Protein AF-A0A0Q7Z0T1-F1 (afdb_monomer)

Nearest PDB structures (foldseek):
  7ou5-assembly1_B  TM=9.949E-01  e=2.562E-18  Cyanothece sp. PCC 7425
  7ou7-assembly1_B  TM=9.943E-01  e=3.306E-18  Cyanothece sp. PCC 7425
  7oua-assembly1_B  TM=9.359E-01  e=1.049E-18  Cyanothece sp. PCC 7425
  7ouy-assembly2_D  TM=9.934E-01  e=9.169E-18  Cyanothece sp. PCC 7425
  5nkv-assembly1_B  TM=9.659E-01  e=4.547E-18  Cyanothece sp. PCC 7425

pLDDT: mean 94.93, std 10.91, range [39.66, 98.88]

Secondary structure (DSSP, 8-state):
-PP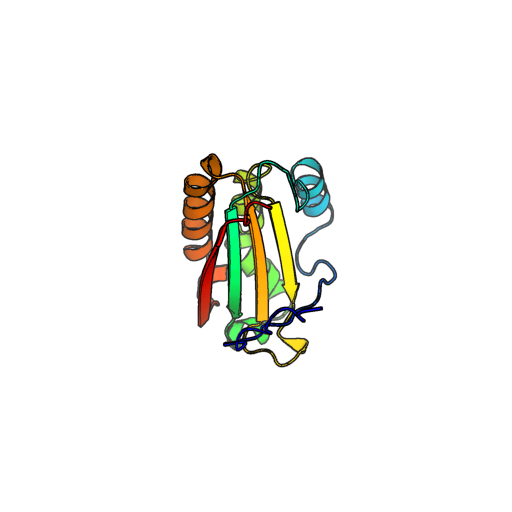P-----------B----SS--HHHHHHHHHHPPPS--TT--EEEEEEE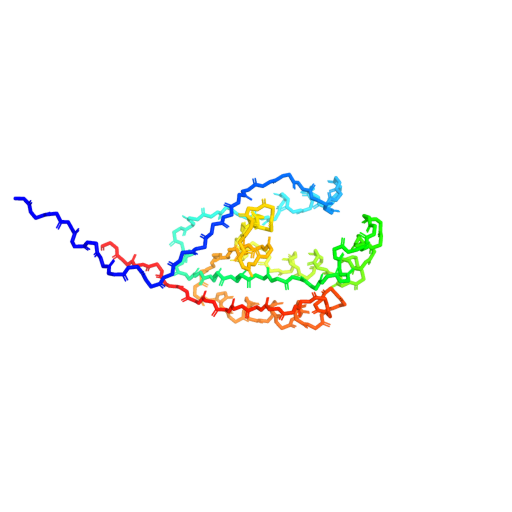EE-HHHHHS-HHHHHHHHHHTTHHHHHHTTTTTEEEEEEE-GGGT-SSSEEEEEEE-GGGHHHHHHHHHHHHTSTTGGGEEEE--EEEEPPP-

Mean predicted aligned error: 4.16 Å

Foldseek 3Di:
DDDPPPPDDPDDADFAADDDQQQDPVLVVLCVVFEDAPDDPQQFKKKKKFWAFAPVLVVDDSVRNNVQCVQQCLSVLVSVLTHQKHKDKTARVVVVGPGGIIIMITGGPVCVVVVVVSVVSNCPGSNVVGTPDIDIDMGGHDDD

Sequence (144 aa):
MDSPQTGNTAWTLRGAGSNLRYTTAAERVLLQAKQEGLGRPTSTRAALLPIRKSAEWWAMAQDERRAVYERGSHLPIGLDYLPGVARKLYHSRDHGEPFDFLTWFEFAPDQETAFDHMLVRLRTCAEWEYVDREIDIRLTRVSD

Solvent-accessible surface area (backbone atoms only — not comparable to full-atom values): 8424 Å² total; per-residue (Å²): 133,87,73,81,79,79,68,85,78,87,77,86,86,70,61,43,77,74,79,83,87,75,72,47,75,69,56,47,53,58,45,65,76,44,57,47,71,81,87,46,92,66,40,42,29,33,38,44,35,42,33,24,63,34,71,70,59,71,70,47,53,72,66,59,51,45,51,40,42,55,76,25,36,53,64,66,60,55,56,73,45,42,52,59,48,14,73,48,66,21,49,9,44,94,73,75,43,98,29,36,29,42,35,37,36,37,20,30,75,90,40,46,70,57,52,53,53,50,50,53,55,51,66,70,19,66,51,37,80,36,52,76,44,75,48,87,45,78,46,67,65,79,82,132

Structure (mmCIF, N/CA/C/O backbone):
data_AF-A0A0Q7Z0T1-F1
#
_entry.id   AF-A0A0Q7Z0T1-F1
#
loop_
_atom_site.group_PDB
_atom_site.id
_atom_site.type_symbol
_atom_site.label_atom_id
_atom_site.label_alt_id
_atom_site.label_comp_id
_atom_site.label_asym_id
_atom_site.label_entity_id
_atom_site.label_seq_id
_atom_site.pdbx_PDB_ins_code
_atom_site.Cartn_x
_atom_site.Cartn_y
_atom_site.Cartn_z
_atom_site.occupancy
_atom_site.B_iso_or_equiv
_atom_site.auth_seq_id
_atom_site.auth_comp_id
_atom_site.auth_asym_id
_atom_site.auth_atom_id
_atom_site.pdbx_PDB_model_num
ATOM 1 N N . MET A 1 1 ? 2.595 -5.760 41.785 1.00 39.66 1 MET A N 1
ATOM 2 C CA .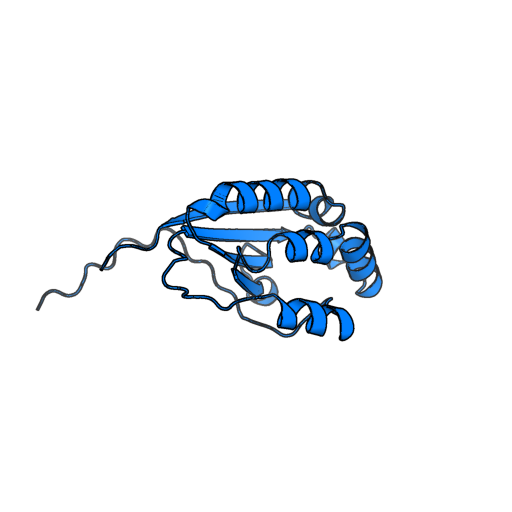 MET A 1 1 ? 2.324 -5.042 40.526 1.00 39.66 1 MET A CA 1
ATOM 3 C C . MET A 1 1 ? 2.438 -6.070 39.425 1.00 39.66 1 MET A C 1
ATOM 5 O O . MET A 1 1 ? 3.545 -6.519 39.154 1.00 39.66 1 MET A O 1
ATOM 9 N N . ASP A 1 2 ? 1.297 -6.529 38.918 1.00 41.31 2 ASP A N 1
ATOM 10 C CA . ASP A 1 2 ? 1.237 -7.519 37.844 1.00 41.31 2 ASP A CA 1
ATOM 11 C C . ASP A 1 2 ? 1.899 -6.958 36.588 1.00 41.31 2 ASP A C 1
ATOM 13 O O . ASP A 1 2 ? 1.535 -5.888 36.100 1.00 41.31 2 ASP A O 1
ATOM 17 N N . SER A 1 3 ? 2.897 -7.680 36.084 1.00 44.00 3 SER A N 1
ATOM 18 C CA . SER A 1 3 ? 3.404 -7.464 34.732 1.00 44.00 3 SER A CA 1
ATOM 19 C C . SER A 1 3 ? 2.358 -8.007 33.757 1.00 44.00 3 SER A C 1
ATOM 21 O O . SER A 1 3 ? 1.852 -9.107 33.995 1.00 44.00 3 SER A O 1
ATOM 23 N N . PRO A 1 4 ? 2.011 -7.288 32.676 1.00 52.59 4 PRO A N 1
ATOM 24 C CA . PRO A 1 4 ? 1.078 -7.818 31.695 1.00 52.59 4 PRO A CA 1
ATOM 25 C C . PRO A 1 4 ? 1.664 -9.115 31.135 1.00 52.59 4 PRO A C 1
ATOM 27 O O . PRO A 1 4 ? 2.813 -9.140 30.689 1.00 52.59 4 PRO A O 1
ATOM 30 N N . GLN A 1 5 ? 0.890 -10.202 31.210 1.00 54.47 5 GLN A N 1
ATOM 31 C CA . GLN A 1 5 ? 1.248 -11.474 30.596 1.00 54.47 5 GLN A CA 1
ATOM 32 C C . GLN A 1 5 ? 1.588 -11.212 29.130 1.00 54.47 5 GLN A C 1
ATOM 34 O O . GLN A 1 5 ? 0.726 -10.835 28.335 1.00 54.47 5 GLN A O 1
ATOM 39 N N . THR A 1 6 ? 2.851 -11.414 28.769 1.00 55.38 6 THR A N 1
ATOM 40 C CA . THR A 1 6 ? 3.263 -11.548 27.378 1.00 55.38 6 THR A CA 1
ATOM 41 C C . THR A 1 6 ? 2.540 -12.771 26.831 1.00 55.38 6 THR A C 1
ATOM 43 O O . THR A 1 6 ? 2.949 -13.905 27.090 1.00 55.38 6 THR A O 1
ATOM 46 N N . GLY A 1 7 ? 1.417 -12.553 26.145 1.00 60.88 7 GLY A N 1
ATOM 47 C CA . GLY A 1 7 ? 0.755 -13.601 25.383 1.00 60.88 7 GLY A CA 1
ATOM 48 C C . GLY A 1 7 ? 1.767 -14.283 24.462 1.00 60.88 7 GLY A C 1
ATOM 49 O O . GLY A 1 7 ? 2.721 -13.660 23.996 1.00 60.88 7 GLY A O 1
ATOM 50 N N . ASN A 1 8 ? 1.588 -15.581 24.233 1.00 81.56 8 ASN A N 1
ATOM 51 C CA . ASN A 1 8 ? 2.475 -16.350 23.372 1.00 81.56 8 ASN A CA 1
ATOM 52 C C . ASN A 1 8 ? 2.435 -15.776 21.941 1.00 81.56 8 ASN A C 1
ATOM 54 O O . ASN A 1 8 ? 1.415 -15.881 21.257 1.00 81.56 8 ASN A O 1
ATOM 58 N N . THR A 1 9 ? 3.518 -15.135 21.498 1.00 90.19 9 THR A N 1
ATOM 59 C CA . THR A 1 9 ? 3.622 -14.548 20.156 1.00 90.19 9 THR A CA 1
ATOM 60 C C . THR A 1 9 ? 3.622 -15.656 19.107 1.00 90.19 9 THR A C 1
ATOM 62 O O . THR A 1 9 ? 4.604 -16.379 18.962 1.00 90.19 9 THR A O 1
ATOM 65 N N . ALA A 1 10 ? 2.533 -15.777 18.345 1.00 94.56 10 ALA A N 1
ATOM 66 C CA . ALA A 1 10 ? 2.411 -16.805 17.310 1.00 94.56 10 ALA A CA 1
ATOM 67 C C . ALA A 1 10 ? 3.290 -16.532 16.074 1.00 94.56 10 ALA A C 1
ATOM 69 O O . ALA A 1 10 ? 3.739 -17.467 15.416 1.00 94.56 10 ALA A O 1
ATOM 70 N N . TRP A 1 11 ? 3.524 -15.260 15.738 1.00 96.00 11 TRP A N 1
ATOM 71 C CA . TRP A 1 11 ? 4.328 -14.843 14.587 1.00 96.00 11 TRP A CA 1
ATOM 72 C C . TRP A 1 11 ? 4.810 -13.396 14.740 1.00 96.00 11 TRP A C 1
ATOM 74 O O . TRP A 1 11 ? 4.302 -12.622 15.549 1.00 96.00 11 TRP A O 1
ATOM 84 N N . THR A 1 12 ? 5.821 -13.020 13.961 1.00 95.94 12 THR A N 1
ATOM 85 C CA . THR A 1 12 ? 6.349 -11.652 13.886 1.00 95.94 12 THR A CA 1
ATOM 86 C C . THR A 1 12 ? 6.727 -11.356 12.441 1.00 95.94 12 THR A C 1
ATOM 88 O O . THR A 1 12 ? 7.315 -12.209 11.784 1.00 95.94 12 THR A O 1
ATOM 91 N N . LEU A 1 13 ? 6.384 -10.158 11.963 1.00 97.56 13 LEU A N 1
ATOM 92 C CA . LEU A 1 13 ? 6.771 -9.635 10.652 1.00 97.56 13 LEU A CA 1
ATOM 93 C C . LEU A 1 13 ? 7.464 -8.289 10.856 1.00 97.56 13 LEU A C 1
ATOM 95 O O . LEU A 1 13 ? 6.976 -7.464 11.633 1.00 97.56 13 LEU A O 1
ATOM 99 N N . ARG A 1 14 ? 8.591 -8.062 10.182 1.00 97.56 14 ARG A N 1
ATOM 100 C CA . ARG A 1 14 ? 9.362 -6.815 10.302 1.00 97.56 14 ARG A CA 1
ATOM 101 C C . ARG A 1 14 ? 9.530 -6.150 8.945 1.00 97.56 14 ARG A C 1
ATOM 103 O O . ARG A 1 14 ? 9.620 -6.806 7.919 1.00 97.56 14 ARG A O 1
ATOM 110 N N . GLY A 1 15 ? 9.585 -4.826 8.938 1.00 97.25 15 GLY A N 1
ATOM 111 C CA . GLY A 1 15 ? 9.844 -4.049 7.733 1.00 97.25 15 GLY A CA 1
ATOM 112 C C . GLY A 1 15 ? 10.195 -2.608 8.071 1.00 97.25 15 GLY A C 1
ATOM 113 O O . GLY A 1 15 ? 9.912 -2.129 9.170 1.00 97.25 15 GLY A O 1
ATOM 114 N N . ALA A 1 16 ? 10.805 -1.909 7.120 1.00 97.81 16 ALA A N 1
ATOM 115 C CA . ALA A 1 16 ? 11.245 -0.531 7.280 1.00 97.81 16 ALA A CA 1
ATOM 116 C C . ALA A 1 16 ? 10.545 0.405 6.289 1.00 97.81 16 ALA A C 1
ATOM 118 O O . ALA A 1 16 ? 10.348 0.080 5.115 1.00 97.81 16 ALA A O 1
ATOM 119 N N . GLY A 1 17 ? 10.191 1.605 6.755 1.00 97.00 17 GLY A N 1
ATOM 120 C CA . GLY A 1 17 ? 9.837 2.694 5.849 1.00 97.00 17 GLY A CA 1
ATOM 121 C C . GLY A 1 17 ? 11.052 3.072 4.997 1.00 97.00 17 GLY A C 1
ATOM 122 O O . GLY A 1 17 ? 12.178 3.065 5.488 1.00 97.00 17 GLY A O 1
ATOM 123 N N . SER A 1 18 ? 10.836 3.396 3.724 1.00 96.75 18 SER A N 1
ATOM 124 C CA . SER A 1 18 ? 11.924 3.683 2.783 1.00 96.75 18 SER A CA 1
ATOM 125 C C . SER A 1 18 ? 11.586 4.843 1.841 1.00 96.75 18 SER A C 1
ATOM 127 O O . SER A 1 18 ? 10.494 5.412 1.902 1.00 96.75 18 SER A O 1
ATOM 129 N N . ASN A 1 19 ? 12.530 5.209 0.972 1.00 95.94 19 ASN A N 1
ATOM 130 C CA . ASN A 1 19 ? 12.314 6.198 -0.080 1.00 95.94 19 ASN A CA 1
ATOM 131 C C . ASN A 1 19 ? 11.378 5.668 -1.182 1.00 95.94 19 ASN A C 1
ATOM 133 O O . ASN A 1 19 ? 11.238 4.460 -1.380 1.00 95.94 19 ASN A O 1
ATOM 137 N N . LEU A 1 20 ? 10.770 6.588 -1.938 1.00 96.50 20 LEU A N 1
ATOM 138 C CA . LEU A 1 20 ? 9.913 6.259 -3.081 1.00 96.50 20 LEU A CA 1
ATOM 139 C C . LEU A 1 20 ? 10.717 5.522 -4.164 1.00 96.50 20 LEU A C 1
ATOM 141 O O . LEU A 1 20 ? 11.831 5.933 -4.491 1.00 96.50 20 LEU A O 1
ATOM 145 N N . ARG A 1 21 ? 10.147 4.436 -4.708 1.00 96.75 21 ARG A N 1
ATOM 146 C CA . ARG A 1 21 ? 10.809 3.571 -5.707 1.00 96.75 21 ARG A CA 1
ATOM 147 C C . ARG A 1 21 ? 10.285 3.739 -7.136 1.00 96.75 21 ARG A C 1
ATOM 149 O O . ARG A 1 21 ? 11.057 3.566 -8.069 1.00 96.75 21 ARG A O 1
ATOM 156 N N . TYR A 1 22 ? 9.004 4.075 -7.305 1.00 97.31 22 TYR A N 1
ATOM 157 C CA . TYR A 1 22 ? 8.357 4.216 -8.624 1.00 97.31 22 TYR A CA 1
ATOM 158 C C . TYR A 1 22 ? 7.696 5.578 -8.843 1.00 97.31 22 TYR A C 1
ATOM 160 O O . TYR A 1 22 ? 7.527 6.011 -9.981 1.00 97.31 22 TYR A O 1
ATOM 168 N N . THR A 1 23 ? 7.307 6.240 -7.755 1.00 97.06 23 THR A N 1
ATOM 169 C CA . THR A 1 23 ? 6.510 7.464 -7.781 1.00 97.06 23 THR A CA 1
ATOM 170 C C . THR A 1 23 ? 7.330 8.626 -8.329 1.00 97.06 23 THR A C 1
ATOM 172 O O . THR A 1 23 ? 8.364 8.987 -7.764 1.00 97.06 23 THR A O 1
ATOM 175 N N . THR A 1 24 ? 6.847 9.233 -9.406 1.00 97.75 24 THR A N 1
ATOM 176 C CA . THR A 1 24 ? 7.430 10.437 -10.006 1.00 97.75 24 THR A CA 1
ATOM 177 C C . THR A 1 24 ? 7.104 11.687 -9.181 1.00 97.75 24 THR A C 1
ATOM 179 O O . THR A 1 24 ? 6.265 11.674 -8.276 1.00 97.75 24 THR A O 1
ATOM 182 N N . ALA A 1 25 ? 7.753 12.811 -9.497 1.00 98.19 25 ALA A N 1
ATOM 183 C CA . ALA A 1 25 ? 7.506 14.075 -8.806 1.00 98.19 25 ALA A CA 1
ATOM 184 C C . ALA A 1 25 ? 6.049 14.558 -8.950 1.00 98.19 25 ALA A C 1
ATOM 186 O O . ALA A 1 25 ? 5.452 14.974 -7.958 1.00 98.19 25 ALA A O 1
ATOM 187 N N . ALA A 1 26 ? 5.468 14.459 -10.150 1.00 97.81 26 ALA A N 1
ATOM 188 C CA . ALA A 1 26 ? 4.086 14.864 -10.406 1.00 97.81 26 ALA A CA 1
ATOM 189 C C . ALA A 1 26 ? 3.087 13.982 -9.638 1.00 97.81 26 ALA A C 1
ATOM 191 O O . ALA A 1 26 ? 2.197 14.482 -8.954 1.00 97.81 26 ALA A O 1
ATOM 192 N N . GLU A 1 27 ? 3.294 12.666 -9.663 1.00 98.00 27 GLU A N 1
ATOM 193 C CA . GLU A 1 27 ? 2.481 11.702 -8.918 1.00 98.00 27 GLU A CA 1
ATOM 194 C C . GLU A 1 27 ? 2.552 11.928 -7.404 1.00 98.00 27 GLU A C 1
ATOM 196 O O . GLU A 1 27 ? 1.542 11.836 -6.705 1.00 98.00 27 GLU A O 1
ATOM 201 N N . ARG A 1 28 ? 3.734 12.284 -6.885 1.00 97.62 28 ARG A N 1
ATOM 202 C CA . ARG A 1 28 ? 3.907 12.635 -5.472 1.00 97.62 28 ARG A CA 1
ATOM 203 C C . ARG A 1 28 ? 3.075 13.858 -5.087 1.00 97.62 28 ARG A C 1
ATOM 205 O O . ARG A 1 28 ? 2.482 13.845 -4.012 1.00 97.62 28 ARG A O 1
ATOM 212 N N . VAL A 1 29 ? 3.022 14.887 -5.934 1.00 98.00 29 VAL A N 1
ATOM 213 C CA . VAL A 1 29 ? 2.192 16.081 -5.691 1.00 98.00 29 VAL A CA 1
ATOM 214 C C . VAL A 1 29 ? 0.710 15.704 -5.636 1.00 98.00 29 VAL A C 1
ATOM 216 O O . VAL A 1 29 ? 0.024 16.089 -4.692 1.00 98.00 29 VAL A O 1
ATOM 219 N N . LEU A 1 30 ? 0.234 14.889 -6.584 1.00 96.69 30 LEU A N 1
ATOM 220 C CA . LEU A 1 30 ? -1.155 14.410 -6.603 1.00 96.69 30 LEU A CA 1
ATOM 221 C C . LEU A 1 30 ? -1.515 13.616 -5.342 1.00 96.69 30 LEU A C 1
ATOM 223 O O . LEU A 1 30 ? -2.573 13.831 -4.754 1.00 96.69 30 LEU A O 1
ATOM 227 N N . LEU A 1 31 ? -0.620 12.728 -4.902 1.00 96.69 31 LEU A N 1
ATOM 228 C CA . LEU A 1 31 ? -0.793 11.964 -3.669 1.00 96.69 31 LEU A CA 1
ATOM 229 C C . LEU A 1 31 ? -0.863 12.873 -2.444 1.00 96.69 31 LEU A C 1
ATOM 231 O O . LEU A 1 31 ? -1.764 12.724 -1.627 1.00 96.69 31 LEU A O 1
ATOM 235 N N . GLN A 1 32 ? 0.070 13.818 -2.315 1.00 96.44 32 GLN A N 1
ATOM 236 C CA . GLN A 1 32 ? 0.137 14.724 -1.166 1.00 96.44 32 GLN A CA 1
ATOM 237 C C . GLN A 1 32 ? -1.084 15.637 -1.057 1.00 96.44 32 GLN A C 1
ATOM 239 O O . GLN A 1 32 ? -1.466 15.988 0.052 1.00 96.44 32 GLN A O 1
ATOM 244 N N . ALA A 1 33 ? -1.711 15.982 -2.182 1.00 97.25 33 ALA A N 1
ATOM 245 C CA . ALA A 1 33 ? -2.921 16.795 -2.196 1.00 97.25 33 ALA A CA 1
ATOM 246 C C . ALA A 1 33 ? -4.177 16.054 -1.692 1.00 97.25 33 ALA A C 1
ATOM 248 O O . ALA A 1 33 ? -5.149 16.712 -1.334 1.00 97.25 33 ALA A O 1
ATOM 249 N N . LYS A 1 34 ? -4.182 14.711 -1.689 1.00 97.06 34 LYS A N 1
ATOM 250 C CA . LYS A 1 34 ? -5.367 13.895 -1.356 1.00 97.06 34 LYS A CA 1
ATOM 251 C C . LYS A 1 34 ? -5.200 12.976 -0.149 1.00 97.06 34 LYS A C 1
ATOM 253 O O . LYS A 1 34 ? -6.191 12.627 0.480 1.00 97.06 34 LYS A O 1
ATOM 258 N N . GLN A 1 35 ? -3.990 12.489 0.120 1.00 95.31 35 GLN A N 1
ATOM 259 C CA . GLN A 1 35 ? -3.780 11.464 1.139 1.00 95.31 35 GLN A CA 1
ATOM 260 C C . GLN A 1 35 ? -3.868 12.050 2.549 1.00 95.31 35 GLN A C 1
ATOM 262 O O . GLN A 1 35 ? -3.310 13.110 2.827 1.00 95.31 35 GLN A O 1
ATOM 267 N N . GLU A 1 36 ? -4.478 11.298 3.458 1.00 95.81 36 GLU A N 1
ATOM 268 C CA . GLU A 1 36 ? -4.455 11.601 4.886 1.00 95.81 36 GLU A CA 1
ATOM 269 C C . GLU A 1 36 ? -3.486 10.681 5.643 1.00 95.81 36 GLU A C 1
ATOM 271 O O . GLU A 1 36 ? -3.015 9.661 5.125 1.00 95.81 36 GLU A O 1
ATOM 276 N N . GLY A 1 37 ? -3.141 11.087 6.867 1.00 95.69 37 GLY A N 1
ATOM 277 C CA . GLY A 1 37 ? -2.246 10.346 7.752 1.00 95.69 37 GLY A CA 1
ATOM 278 C C . GLY A 1 37 ? -2.917 9.163 8.456 1.00 95.69 37 GLY A C 1
ATOM 279 O O . GLY A 1 37 ? -4.135 9.002 8.431 1.00 95.69 37 GLY A O 1
ATOM 280 N N . LEU A 1 38 ? -2.089 8.350 9.113 1.00 97.81 38 LEU A N 1
ATOM 281 C CA . LEU A 1 38 ? -2.536 7.291 10.021 1.00 97.81 38 LEU A CA 1
ATOM 282 C C . LEU A 1 38 ? -3.056 7.876 11.345 1.00 97.81 38 LEU A C 1
ATOM 284 O O . LEU A 1 38 ? -2.745 9.017 11.691 1.00 97.81 38 LEU A O 1
ATOM 288 N N . GLY A 1 39 ? -3.793 7.076 12.112 1.00 97.12 39 GLY A N 1
ATOM 289 C CA . GLY A 1 39 ? -4.228 7.397 13.471 1.00 97.12 39 GLY A CA 1
ATOM 290 C C . GLY A 1 39 ? -5.455 8.302 13.546 1.00 97.12 39 GLY A C 1
ATOM 291 O O . GLY A 1 39 ? -5.702 8.917 14.584 1.00 97.12 39 GLY A O 1
ATOM 292 N N . ARG A 1 40 ? -6.242 8.411 12.469 1.00 97.50 40 ARG A N 1
ATOM 293 C CA . ARG A 1 40 ? -7.464 9.228 12.487 1.00 97.50 40 ARG A CA 1
ATOM 294 C C . ARG A 1 40 ? -8.462 8.668 13.511 1.00 97.50 40 ARG A C 1
ATOM 296 O O . ARG A 1 40 ? -8.668 7.449 13.558 1.00 97.50 40 ARG A O 1
ATOM 303 N N . PRO A 1 41 ? -9.150 9.516 14.299 1.00 96.81 41 PRO A N 1
ATOM 304 C CA . PRO A 1 41 ? -10.119 9.046 15.288 1.00 96.81 41 PRO A CA 1
ATOM 305 C C . PRO A 1 41 ? -11.233 8.175 14.697 1.00 96.81 41 PRO A C 1
ATOM 307 O O . PRO A 1 41 ? -11.668 7.230 15.342 1.00 96.81 41 PRO A O 1
ATOM 310 N N . THR A 1 42 ? -11.655 8.425 13.459 1.00 96.50 42 THR A N 1
ATOM 311 C CA . THR A 1 42 ? -12.687 7.627 12.779 1.00 96.50 42 THR A CA 1
ATOM 312 C C . THR A 1 42 ? -12.150 6.344 12.136 1.00 96.50 42 THR A C 1
ATOM 314 O O . THR A 1 42 ? -12.929 5.427 11.889 1.00 96.50 42 THR A O 1
ATOM 317 N N . SER A 1 43 ? -10.836 6.233 11.899 1.00 97.75 43 SER A N 1
ATOM 318 C CA . SER A 1 43 ? -10.199 5.051 11.305 1.00 97.75 43 SER A CA 1
ATOM 319 C C . SER A 1 43 ? -10.024 3.928 12.332 1.00 97.75 43 SER A C 1
ATOM 321 O O . SER A 1 43 ? -8.947 3.725 12.890 1.00 97.75 43 SER A O 1
ATOM 323 N N . THR A 1 44 ? -11.115 3.221 12.626 1.00 98.38 44 THR A N 1
ATOM 324 C CA . THR A 1 44 ? -11.152 2.113 13.596 1.00 98.38 44 THR A CA 1
ATOM 325 C C . THR A 1 44 ? -11.020 0.733 12.957 1.00 98.38 44 THR A C 1
ATOM 327 O O . THR A 1 44 ? -10.926 -0.260 13.681 1.00 98.38 44 THR A O 1
ATOM 330 N N . ARG A 1 45 ? -10.982 0.649 11.623 1.00 98.75 45 ARG A N 1
ATOM 331 C CA . ARG A 1 45 ? -10.635 -0.563 10.876 1.00 98.75 45 ARG A CA 1
ATOM 332 C C . ARG A 1 45 ? -9.253 -0.411 10.257 1.00 98.75 45 ARG A C 1
ATOM 334 O O . ARG A 1 45 ? -8.854 0.686 9.859 1.00 98.75 45 ARG A O 1
ATOM 341 N N . ALA A 1 46 ? -8.538 -1.523 10.165 1.00 98.81 46 ALA A N 1
ATOM 342 C CA . ALA A 1 46 ? -7.266 -1.582 9.471 1.00 98.81 46 ALA A CA 1
ATOM 343 C C . ALA A 1 46 ? -7.089 -2.914 8.743 1.00 98.81 46 ALA A C 1
ATOM 345 O O . ALA A 1 46 ? -7.727 -3.915 9.074 1.00 98.81 46 ALA A O 1
ATOM 346 N N . ALA A 1 47 ? -6.194 -2.919 7.764 1.00 98.88 47 ALA A N 1
ATOM 347 C CA . ALA A 1 47 ? -5.762 -4.124 7.081 1.00 98.88 47 ALA A CA 1
ATOM 348 C C . ALA A 1 47 ? -4.235 -4.136 6.966 1.00 98.88 47 ALA A C 1
ATOM 350 O O . ALA A 1 47 ? -3.623 -3.152 6.541 1.00 98.88 47 ALA A O 1
ATOM 351 N N . LEU A 1 48 ? -3.629 -5.260 7.343 1.00 98.88 48 LEU A N 1
ATOM 352 C CA . LEU A 1 48 ? -2.233 -5.574 7.070 1.00 98.88 48 LEU A CA 1
ATOM 353 C C . LEU A 1 48 ? -2.199 -6.615 5.955 1.00 98.88 48 LEU A C 1
ATOM 355 O O . LEU A 1 48 ? -2.682 -7.733 6.135 1.00 98.88 48 LEU A O 1
ATOM 359 N N . LEU A 1 49 ? -1.602 -6.247 4.824 1.00 98.81 49 LEU A N 1
ATOM 360 C CA . LEU A 1 49 ? -1.389 -7.130 3.685 1.00 98.81 49 LEU A CA 1
ATOM 361 C C . LEU A 1 49 ? 0.124 -7.340 3.485 1.00 98.81 49 LEU A C 1
ATOM 363 O O . LEU A 1 49 ? 0.790 -6.498 2.863 1.00 98.81 49 LEU A O 1
ATOM 367 N N . PRO A 1 50 ? 0.707 -8.422 4.035 1.00 98.81 50 PRO A N 1
ATOM 368 C CA . PRO A 1 50 ? 2.043 -8.879 3.681 1.00 98.81 50 PRO A CA 1
ATOM 369 C C . PRO A 1 50 ? 2.029 -9.453 2.262 1.00 98.81 50 PRO A C 1
ATOM 371 O O . PRO A 1 50 ? 1.233 -10.341 1.954 1.00 98.81 50 PRO A O 1
ATOM 374 N N . ILE A 1 51 ? 2.913 -8.953 1.400 1.00 98.88 51 ILE A N 1
ATOM 375 C CA . ILE A 1 51 ? 2.959 -9.300 -0.025 1.00 98.88 51 ILE A CA 1
ATOM 376 C C . ILE A 1 51 ? 4.376 -9.728 -0.396 1.00 98.88 51 ILE A C 1
ATOM 378 O O . ILE A 1 51 ? 5.352 -9.062 -0.041 1.00 98.88 51 ILE A O 1
ATOM 382 N N . ARG A 1 52 ? 4.495 -10.830 -1.136 1.00 98.88 52 ARG A N 1
ATOM 383 C CA . ARG A 1 52 ? 5.737 -11.267 -1.778 1.00 98.88 52 ARG A CA 1
ATOM 384 C C . ARG A 1 52 ? 5.544 -11.326 -3.286 1.00 98.88 52 ARG A C 1
ATOM 386 O O . ARG A 1 52 ? 4.519 -11.802 -3.774 1.00 98.88 52 ARG A O 1
ATOM 393 N N . LYS A 1 53 ? 6.546 -10.839 -4.006 1.00 98.81 53 LYS A N 1
ATOM 394 C CA . LYS A 1 53 ? 6.626 -10.916 -5.455 1.00 98.81 53 LYS A CA 1
ATOM 395 C C . LYS A 1 53 ? 7.592 -12.005 -5.903 1.00 98.81 53 LYS A C 1
ATOM 397 O O . LYS A 1 53 ? 8.548 -12.338 -5.200 1.00 98.81 53 LYS A O 1
ATOM 402 N N . SER A 1 54 ? 7.332 -12.526 -7.095 1.00 98.69 54 SER A N 1
ATOM 403 C CA . SER A 1 54 ? 8.095 -13.608 -7.704 1.00 98.69 54 SER A CA 1
ATOM 404 C C . SER A 1 54 ? 9.552 -13.221 -7.974 1.00 98.69 54 SER A C 1
ATOM 406 O O . SER A 1 54 ? 9.920 -12.047 -8.057 1.00 98.69 54 SER A O 1
ATOM 408 N N . ALA A 1 55 ? 10.410 -14.227 -8.154 1.00 98.50 55 ALA A N 1
ATOM 409 C CA . ALA A 1 55 ? 11.799 -14.005 -8.552 1.00 98.50 55 ALA A CA 1
ATOM 410 C C . ALA A 1 55 ? 11.912 -13.271 -9.901 1.00 98.50 55 ALA A C 1
ATOM 412 O O . ALA A 1 55 ? 12.795 -12.432 -10.059 1.00 98.50 55 ALA A O 1
ATOM 413 N N . GLU A 1 56 ? 10.993 -13.537 -10.835 1.00 98.69 56 GLU A N 1
ATOM 414 C CA . GLU A 1 56 ? 10.916 -12.859 -12.135 1.00 98.69 56 GLU A CA 1
ATOM 415 C C . GLU A 1 56 ? 10.736 -11.347 -11.972 1.00 98.69 56 GLU A C 1
ATOM 417 O O . GLU A 1 56 ? 11.447 -10.569 -12.604 1.00 98.69 56 GLU A O 1
ATOM 422 N N . TRP A 1 57 ? 9.873 -10.920 -11.043 1.00 98.75 57 TRP A N 1
ATOM 423 C CA . TRP A 1 57 ? 9.723 -9.500 -10.737 1.00 98.75 57 TRP A CA 1
ATOM 424 C C . TRP A 1 57 ? 11.031 -8.854 -10.306 1.00 98.75 57 TRP A C 1
ATOM 426 O O . TRP A 1 57 ? 11.362 -7.754 -10.739 1.00 98.75 57 TRP A O 1
ATOM 436 N N . TRP A 1 58 ? 11.778 -9.531 -9.440 1.00 98.44 58 TRP A N 1
ATOM 437 C CA . TRP A 1 58 ? 13.025 -8.999 -8.903 1.00 98.44 58 TRP A CA 1
ATOM 438 C C . TRP A 1 58 ? 14.202 -9.084 -9.876 1.00 98.44 58 TRP A C 1
ATOM 440 O O . TRP A 1 58 ? 15.184 -8.374 -9.674 1.00 98.44 58 TRP A O 1
ATOM 450 N N . ALA A 1 59 ? 14.100 -9.903 -10.924 1.00 98.44 59 ALA A N 1
ATOM 451 C CA . ALA A 1 59 ? 15.075 -9.958 -12.008 1.00 98.44 59 ALA A CA 1
ATOM 452 C C . ALA A 1 59 ? 14.918 -8.801 -13.011 1.00 98.44 59 ALA A C 1
ATOM 454 O O . ALA A 1 59 ? 15.891 -8.444 -13.672 1.00 98.44 59 ALA A O 1
ATOM 455 N N . MET A 1 60 ? 13.726 -8.197 -13.100 1.00 98.75 60 MET A N 1
ATOM 456 C CA . MET A 1 60 ? 13.464 -7.063 -13.987 1.00 98.75 60 MET A CA 1
ATOM 457 C C . MET A 1 60 ? 14.257 -5.806 -13.601 1.00 98.75 60 MET A C 1
ATOM 459 O O . MET A 1 60 ? 14.359 -5.414 -12.424 1.00 98.75 60 MET A O 1
ATOM 463 N N . ALA A 1 61 ? 14.720 -5.099 -14.629 1.00 98.69 61 ALA A N 1
ATOM 464 C CA . ALA A 1 61 ? 15.289 -3.770 -14.513 1.00 98.69 61 ALA A CA 1
ATOM 465 C C . ALA A 1 61 ? 14.255 -2.755 -13.983 1.00 98.69 61 ALA A C 1
ATOM 467 O O . ALA A 1 61 ? 13.051 -3.006 -13.858 1.00 98.69 61 ALA A O 1
ATOM 468 N N . GLN A 1 62 ? 14.741 -1.584 -13.574 1.00 98.69 62 GLN A N 1
ATOM 469 C CA . GLN A 1 62 ? 13.906 -0.576 -12.917 1.00 98.69 62 GLN A CA 1
ATOM 470 C C . GLN A 1 62 ? 12.821 -0.005 -13.841 1.00 98.69 62 GLN A C 1
ATOM 472 O O . GLN A 1 62 ? 11.698 0.230 -13.393 1.00 98.69 62 GLN A O 1
ATOM 477 N N . ASP A 1 63 ? 13.160 0.234 -15.102 1.00 98.50 63 ASP A N 1
ATOM 478 C CA . ASP A 1 63 ? 12.260 0.705 -16.151 1.00 98.50 63 ASP A CA 1
ATOM 479 C C . ASP A 1 63 ? 11.194 -0.341 -16.493 1.00 98.50 63 ASP A C 1
ATOM 481 O O . ASP A 1 63 ? 10.012 -0.002 -16.549 1.00 98.50 63 ASP A O 1
ATOM 485 N N . GLU A 1 64 ? 11.572 -1.616 -16.590 1.00 98.69 64 GLU A N 1
ATOM 486 C CA . GLU A 1 64 ? 10.638 -2.725 -16.813 1.00 98.69 64 GLU A CA 1
ATOM 487 C C . GLU A 1 64 ? 9.596 -2.820 -15.686 1.00 98.69 64 GLU A C 1
ATOM 489 O O . GLU A 1 64 ? 8.386 -2.797 -15.943 1.00 98.69 64 GLU A O 1
ATOM 494 N N . ARG A 1 65 ? 10.040 -2.809 -14.417 1.00 98.56 65 ARG A N 1
ATOM 495 C CA . ARG A 1 65 ? 9.131 -2.791 -13.255 1.00 98.56 65 ARG A CA 1
ATOM 496 C C . ARG A 1 65 ? 8.237 -1.554 -13.240 1.00 98.56 65 ARG A C 1
ATOM 498 O O . ARG A 1 65 ? 7.049 -1.664 -12.931 1.00 98.56 65 ARG A O 1
ATOM 505 N N . ARG A 1 66 ? 8.774 -0.372 -13.575 1.00 98.31 66 ARG A N 1
ATOM 506 C CA . ARG A 1 66 ? 7.979 0.866 -13.625 1.00 98.31 66 ARG A CA 1
ATOM 507 C C . ARG A 1 66 ? 6.926 0.823 -14.731 1.00 98.31 66 ARG A C 1
ATOM 509 O O . ARG A 1 66 ? 5.822 1.319 -14.505 1.00 98.31 66 ARG A O 1
ATOM 516 N N . ALA A 1 67 ? 7.238 0.224 -15.878 1.00 98.25 67 ALA A N 1
ATOM 517 C CA . ALA A 1 67 ? 6.294 0.053 -16.973 1.00 98.25 67 ALA A CA 1
ATOM 518 C C . ALA A 1 67 ? 5.156 -0.908 -16.590 1.00 98.25 67 ALA A C 1
ATOM 520 O O . ALA A 1 67 ? 3.997 -0.613 -16.868 1.00 98.25 67 ALA A O 1
ATOM 521 N N . VAL A 1 68 ? 5.450 -2.022 -15.904 1.00 98.12 68 VAL A N 1
ATOM 522 C CA . VAL A 1 68 ? 4.407 -2.921 -15.364 1.00 98.12 68 VAL A CA 1
ATOM 523 C C . VAL A 1 68 ? 3.520 -2.182 -14.357 1.00 98.12 68 VAL A C 1
ATOM 525 O O . VAL A 1 68 ? 2.297 -2.233 -14.471 1.00 98.12 68 VAL A O 1
ATOM 528 N N . TYR A 1 69 ? 4.126 -1.451 -13.413 1.00 97.31 69 TYR A N 1
ATOM 529 C CA . TYR A 1 69 ? 3.412 -0.642 -12.416 1.00 97.31 69 TYR A CA 1
ATOM 530 C C . TYR A 1 69 ? 2.453 0.371 -13.067 1.00 97.31 69 TYR A C 1
ATOM 532 O O . TYR A 1 69 ? 1.325 0.554 -12.609 1.00 97.31 69 TYR A O 1
ATOM 540 N N . GLU A 1 70 ? 2.883 1.004 -14.164 1.00 96.31 70 GLU A N 1
ATOM 541 C CA . GLU A 1 70 ? 2.059 1.948 -14.923 1.00 96.31 70 GLU A CA 1
ATOM 542 C C . GLU A 1 70 ? 0.893 1.271 -15.632 1.00 96.31 70 GLU A C 1
ATOM 544 O O . GLU A 1 70 ? -0.250 1.696 -15.475 1.00 96.31 70 GLU A O 1
ATOM 549 N N . ARG A 1 71 ? 1.166 0.188 -16.372 1.00 96.31 71 ARG A N 1
ATOM 550 C CA . ARG A 1 71 ? 0.131 -0.583 -17.077 1.00 96.31 71 ARG A CA 1
ATOM 551 C C . ARG A 1 71 ? -0.905 -1.147 -16.109 1.00 96.31 71 ARG A C 1
ATOM 553 O O . ARG A 1 71 ? -2.085 -1.196 -16.439 1.00 96.31 71 ARG A O 1
ATOM 560 N N . GLY A 1 72 ? -0.479 -1.524 -14.903 1.00 94.25 72 GLY A N 1
ATOM 561 C CA . GLY A 1 72 ? -1.358 -1.963 -13.823 1.00 94.25 72 GLY A CA 1
ATOM 562 C C . GLY A 1 72 ? -2.230 -0.852 -13.228 1.00 94.25 72 GLY A C 1
ATOM 563 O O . GLY A 1 72 ? -3.118 -1.141 -12.435 1.00 94.25 72 GLY A O 1
ATOM 564 N N . SER A 1 73 ? -2.014 0.417 -13.590 1.00 95.94 73 SER A N 1
ATOM 565 C CA . SER A 1 73 ? -2.756 1.561 -13.046 1.00 95.94 73 SER A CA 1
ATOM 566 C C . SER A 1 73 ? -2.754 1.611 -11.512 1.00 95.94 73 SER A C 1
ATOM 568 O O . SER A 1 73 ? -3.697 2.125 -10.914 1.00 95.94 73 SER A O 1
ATOM 570 N N . HIS A 1 74 ? -1.693 1.115 -10.862 1.00 96.81 74 HIS A N 1
ATOM 571 C CA . HIS A 1 74 ? -1.635 0.989 -9.402 1.00 96.81 74 HIS A CA 1
ATOM 572 C C . HIS A 1 74 ? -1.921 2.324 -8.706 1.00 96.81 74 HIS A C 1
ATOM 574 O O . HIS A 1 74 ? -2.750 2.406 -7.799 1.00 96.81 74 HIS A O 1
ATOM 580 N N . LEU A 1 75 ? -1.241 3.391 -9.139 1.00 96.12 75 LEU A N 1
ATOM 581 C CA . LEU A 1 75 ? -1.438 4.718 -8.569 1.00 96.12 75 LEU A CA 1
ATOM 582 C C . LEU A 1 75 ? -2.838 5.285 -8.875 1.00 96.12 75 LEU A C 1
ATOM 584 O O . LEU A 1 75 ? -3.495 5.690 -7.916 1.00 96.12 75 LEU A O 1
ATOM 588 N N . PRO A 1 76 ? -3.318 5.325 -10.137 1.00 97.44 76 PRO A N 1
ATOM 589 C CA . PRO A 1 76 ? -4.686 5.746 -10.436 1.00 97.44 76 PRO A CA 1
ATOM 590 C C . PRO A 1 76 ? -5.751 5.009 -9.619 1.00 97.44 76 PRO A C 1
ATOM 592 O O . PRO A 1 76 ? -6.593 5.665 -9.017 1.00 97.44 76 PRO A O 1
ATOM 595 N N . ILE A 1 77 ? -5.667 3.675 -9.518 1.00 98.06 77 ILE A N 1
ATOM 596 C CA . ILE A 1 77 ? -6.584 2.876 -8.695 1.00 98.06 77 ILE A CA 1
ATOM 597 C C . ILE A 1 77 ? -6.538 3.370 -7.251 1.00 98.06 77 ILE A C 1
ATOM 599 O O . ILE A 1 77 ? -7.580 3.694 -6.699 1.00 98.06 77 ILE A O 1
ATOM 603 N N . GLY A 1 78 ? -5.352 3.486 -6.647 1.00 97.50 78 GLY A N 1
ATOM 604 C CA . GLY A 1 78 ? -5.218 3.942 -5.262 1.00 97.50 78 GLY A CA 1
ATOM 605 C C . GLY A 1 78 ? -5.735 5.366 -5.019 1.00 97.50 78 GLY A C 1
ATOM 606 O O . GLY A 1 78 ? -6.297 5.634 -3.959 1.00 97.50 78 GLY A O 1
ATOM 607 N N . LEU A 1 79 ? -5.581 6.278 -5.988 1.00 97.81 79 LEU A N 1
ATOM 608 C CA . LEU A 1 79 ? -6.063 7.662 -5.888 1.00 97.81 79 LEU A CA 1
ATOM 609 C C . LEU A 1 79 ? -7.591 7.760 -5.775 1.00 97.81 79 LEU A C 1
ATOM 611 O O . LEU A 1 79 ? -8.066 8.718 -5.162 1.00 97.81 79 LEU A O 1
ATOM 615 N N . ASP A 1 80 ? -8.338 6.803 -6.330 1.00 98.31 80 ASP A N 1
ATOM 616 C CA . ASP A 1 80 ? -9.808 6.776 -6.272 1.00 98.31 80 ASP A CA 1
ATOM 617 C C . ASP A 1 80 ? -10.345 6.520 -4.853 1.00 98.31 80 ASP A C 1
ATOM 619 O O . ASP A 1 80 ? -11.493 6.846 -4.562 1.00 98.31 80 ASP A O 1
ATOM 623 N N . TYR A 1 81 ? -9.520 5.960 -3.960 1.00 98.44 81 TYR A N 1
ATOM 624 C CA . TYR A 1 81 ? -9.905 5.602 -2.586 1.00 98.44 81 TYR A CA 1
ATOM 625 C C . TYR A 1 81 ? -9.344 6.563 -1.532 1.00 98.44 81 TYR A C 1
ATOM 627 O O . TYR A 1 81 ? -9.516 6.352 -0.329 1.00 98.44 81 TYR A O 1
ATOM 635 N N . LEU A 1 82 ? -8.682 7.640 -1.964 1.00 97.81 82 LEU A N 1
ATOM 636 C CA . LEU A 1 82 ? -8.278 8.741 -1.093 1.00 97.81 82 LEU A CA 1
ATOM 637 C C . LEU A 1 82 ? -9.385 9.811 -1.040 1.00 97.81 82 LEU A C 1
ATOM 639 O O . LEU A 1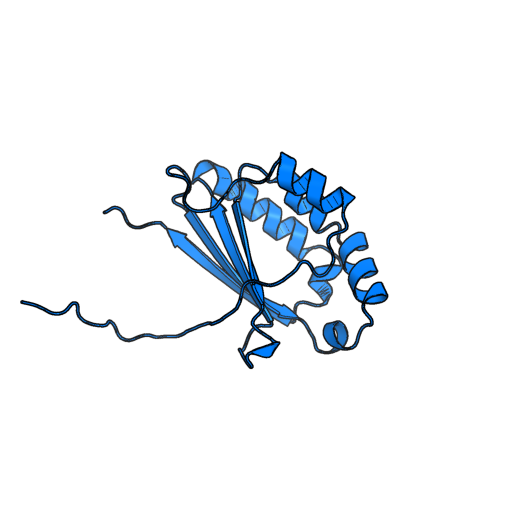 82 ? -9.997 10.091 -2.071 1.00 97.81 82 LEU A O 1
ATOM 643 N N . PRO A 1 83 ? -9.627 10.457 0.118 1.00 97.75 83 PRO A N 1
ATOM 644 C CA . PRO A 1 83 ? -8.906 10.323 1.390 1.00 97.75 83 PRO A CA 1
ATOM 645 C C . PRO A 1 83 ? -9.409 9.179 2.291 1.00 97.75 83 PRO A C 1
ATOM 647 O O . PRO A 1 83 ? -8.882 8.999 3.389 1.00 97.75 83 PRO A O 1
ATOM 650 N N . GLY A 1 84 ? -10.426 8.415 1.873 1.00 97.94 84 GLY A N 1
ATOM 651 C CA . GLY A 1 84 ? -11.093 7.405 2.708 1.00 97.94 84 GLY A CA 1
ATOM 652 C C . GLY A 1 84 ? -10.139 6.373 3.320 1.00 97.94 84 GLY A C 1
ATOM 653 O O . GLY A 1 84 ? -10.253 6.057 4.506 1.00 97.94 84 GLY A O 1
ATOM 654 N N . VAL A 1 85 ? -9.131 5.937 2.562 1.00 98.44 85 VAL A N 1
ATOM 655 C CA . VAL A 1 85 ? -8.127 4.952 2.988 1.00 98.44 85 VAL A CA 1
ATOM 656 C C . VAL A 1 85 ? -6.764 5.616 3.214 1.00 98.44 85 VAL A C 1
ATOM 658 O O . VAL A 1 85 ? -6.113 6.073 2.276 1.00 98.44 85 VAL A O 1
ATOM 661 N N . ALA A 1 86 ? -6.286 5.629 4.458 1.00 98.50 86 ALA A N 1
ATOM 662 C CA . ALA A 1 86 ? -4.905 5.990 4.770 1.00 98.50 86 ALA A CA 1
ATOM 663 C C . ALA A 1 86 ? -3.995 4.770 4.572 1.00 98.50 86 ALA A C 1
ATOM 665 O O . ALA A 1 86 ? -4.436 3.634 4.747 1.00 98.50 86 ALA A O 1
ATOM 666 N N . ARG A 1 87 ? -2.724 4.982 4.201 1.00 98.38 87 ARG A N 1
ATOM 667 C CA . ARG A 1 87 ? -1.800 3.874 3.912 1.00 98.38 87 ARG A CA 1
ATOM 668 C C . ARG A 1 87 ? -0.371 4.124 4.369 1.00 98.38 87 ARG A C 1
ATOM 670 O O . ARG A 1 87 ? 0.111 5.258 4.370 1.00 98.38 87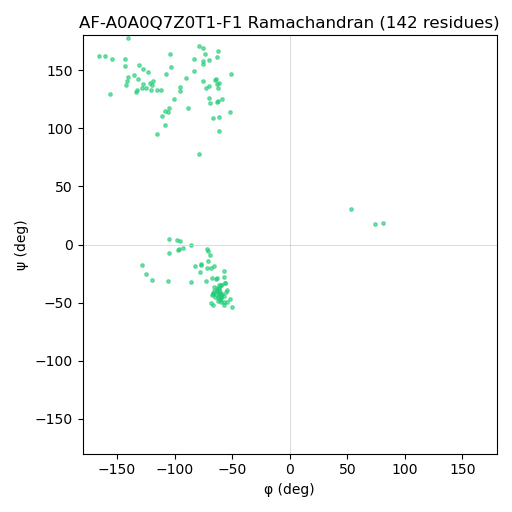 ARG A O 1
ATOM 677 N N . LYS A 1 88 ? 0.348 3.037 4.635 1.00 98.31 88 LYS A N 1
ATOM 678 C CA . LYS A 1 88 ? 1.794 3.024 4.852 1.00 98.31 88 LYS A CA 1
ATOM 679 C C . LYS A 1 88 ? 2.411 1.781 4.220 1.00 98.31 88 LYS A C 1
ATOM 681 O O . LYS A 1 88 ? 1.844 0.697 4.271 1.00 98.31 88 LYS A O 1
ATOM 686 N N . LEU A 1 89 ? 3.580 1.961 3.614 1.00 98.44 89 LEU A N 1
ATOM 687 C CA . LEU A 1 89 ? 4.359 0.891 3.003 1.00 98.44 89 LEU A CA 1
ATOM 688 C C . LEU A 1 89 ? 5.640 0.675 3.804 1.00 98.44 89 LEU A C 1
ATOM 690 O O . LEU A 1 89 ? 6.363 1.636 4.089 1.00 98.44 89 LEU A O 1
ATOM 694 N N . TYR A 1 90 ? 5.928 -0.587 4.095 1.00 98.62 90 TYR A N 1
ATOM 695 C CA . TYR A 1 90 ? 7.197 -1.032 4.646 1.00 98.62 90 TYR A CA 1
ATOM 696 C C . TYR A 1 90 ? 7.832 -2.053 3.703 1.00 98.62 90 TYR A C 1
ATOM 698 O O . TYR A 1 90 ? 7.146 -2.920 3.163 1.00 98.62 90 TYR A O 1
ATOM 706 N N . HIS A 1 91 ? 9.143 -1.947 3.519 1.00 98.62 91 HIS A N 1
ATOM 707 C CA . HIS A 1 91 ? 9.950 -2.899 2.764 1.00 98.62 91 HIS A CA 1
ATOM 708 C C . HIS A 1 91 ? 10.561 -3.913 3.727 1.00 98.62 91 HIS A C 1
ATOM 710 O O . HIS A 1 91 ? 11.110 -3.528 4.760 1.00 98.62 91 HIS A O 1
ATOM 716 N N . SER A 1 92 ? 10.459 -5.195 3.396 1.00 98.12 92 SER A N 1
ATOM 717 C CA . SER A 1 92 ? 10.905 -6.301 4.250 1.00 98.12 92 SER A CA 1
ATOM 718 C C . SER A 1 92 ? 11.830 -7.289 3.531 1.00 98.12 92 SER A C 1
ATOM 720 O O . SER A 1 92 ? 12.599 -7.976 4.198 1.00 98.12 92 SER A O 1
ATOM 722 N N . ARG A 1 93 ? 11.854 -7.296 2.188 1.00 97.62 93 ARG A N 1
ATOM 723 C CA . ARG A 1 93 ? 12.710 -8.193 1.384 1.00 97.62 93 ARG A CA 1
ATOM 724 C C . ARG A 1 93 ? 14.176 -8.186 1.821 1.00 97.62 93 ARG A C 1
ATOM 726 O O . ARG A 1 93 ? 14.741 -9.233 2.124 1.00 97.62 93 ARG A O 1
ATOM 733 N N . ASP A 1 94 ? 14.773 -6.998 1.889 1.00 94.81 94 ASP A N 1
ATOM 734 C CA . ASP A 1 94 ? 16.202 -6.820 2.189 1.00 94.81 94 ASP A CA 1
ATOM 735 C C . ASP A 1 94 ? 16.551 -7.148 3.655 1.00 94.81 94 ASP A C 1
ATOM 737 O O . ASP A 1 94 ? 17.720 -7.168 4.031 1.00 94.81 94 ASP A O 1
ATOM 741 N N . HIS A 1 95 ? 15.542 -7.433 4.485 1.00 92.31 95 HIS A N 1
ATOM 742 C CA . HIS A 1 95 ? 15.697 -7.883 5.866 1.00 92.31 95 HIS A CA 1
ATOM 743 C C . HIS A 1 95 ? 15.641 -9.415 6.012 1.00 92.31 95 HIS A C 1
ATOM 745 O O . HIS A 1 95 ? 15.714 -9.914 7.132 1.00 92.31 95 HIS A O 1
ATOM 751 N N . GLY A 1 96 ? 15.526 -10.169 4.910 1.00 93.94 96 GLY A N 1
ATOM 752 C CA . GLY A 1 96 ? 15.430 -11.635 4.937 1.00 93.94 96 GLY A CA 1
ATOM 753 C C . GLY A 1 96 ? 14.071 -12.158 5.418 1.00 93.94 96 GLY A C 1
ATOM 754 O O . GLY A 1 96 ? 13.955 -13.316 5.815 1.00 93.94 96 GLY A O 1
ATOM 755 N N . GLU A 1 97 ? 13.048 -11.306 5.406 1.00 97.69 97 GLU A N 1
ATOM 756 C CA . GLU A 1 97 ? 11.697 -11.636 5.855 1.00 97.69 97 GLU A CA 1
ATOM 757 C C . GLU A 1 97 ? 10.949 -12.502 4.821 1.00 97.69 97 GLU A C 1
ATOM 759 O O . GLU A 1 97 ? 11.263 -12.484 3.628 1.00 97.69 97 GLU A O 1
ATOM 764 N N . PRO A 1 98 ? 9.911 -13.253 5.235 1.00 97.69 98 PRO A N 1
ATOM 765 C CA . PRO A 1 98 ? 9.171 -14.148 4.340 1.00 97.69 98 PRO A CA 1
ATOM 766 C C . PRO A 1 98 ? 8.266 -13.433 3.319 1.00 97.69 98 PRO A C 1
ATOM 768 O O . PRO A 1 98 ? 7.644 -14.109 2.492 1.00 97.69 98 PRO A O 1
ATOM 771 N N . PHE A 1 99 ? 8.170 -12.104 3.393 1.00 98.75 99 PHE A N 1
ATOM 772 C CA . PHE A 1 99 ? 7.429 -11.225 2.488 1.00 98.75 99 PHE A CA 1
ATOM 773 C C . PHE A 1 99 ? 8.329 -10.076 2.040 1.00 98.75 99 PHE A C 1
ATOM 775 O O . PHE A 1 99 ? 9.244 -9.680 2.764 1.00 98.75 99 PHE A O 1
ATOM 782 N N . ASP A 1 100 ? 8.045 -9.502 0.874 1.00 98.81 100 ASP A N 1
ATOM 783 C CA . ASP A 1 100 ? 8.827 -8.385 0.342 1.00 98.81 100 ASP A CA 1
ATOM 784 C C . ASP A 1 100 ? 8.347 -7.028 0.857 1.00 98.81 100 ASP A C 1
ATOM 786 O O . ASP A 1 100 ? 9.148 -6.100 1.020 1.00 98.81 100 ASP A O 1
ATOM 790 N N . PHE A 1 101 ? 7.042 -6.925 1.110 1.00 98.81 101 PHE A N 1
ATOM 791 C CA . PHE A 1 101 ? 6.382 -5.723 1.586 1.00 98.81 101 PHE A CA 1
ATOM 792 C C . PHE A 1 101 ? 5.403 -6.049 2.707 1.00 98.81 101 PHE A C 1
ATOM 794 O O . PHE A 1 101 ? 4.700 -7.059 2.659 1.00 98.81 101 PHE A O 1
ATOM 801 N N . LEU A 1 102 ? 5.287 -5.127 3.659 1.00 98.81 102 LEU A N 1
ATOM 802 C CA . LEU A 1 102 ? 4.163 -5.059 4.585 1.00 98.81 102 LEU A CA 1
ATOM 803 C C . LEU A 1 102 ? 3.371 -3.800 4.232 1.00 98.81 102 LEU A C 1
ATOM 805 O O . LEU A 1 102 ? 3.863 -2.679 4.400 1.00 98.81 102 LEU A O 1
ATOM 809 N N . THR A 1 103 ? 2.172 -3.981 3.683 1.00 98.75 103 THR A N 1
ATOM 810 C CA . THR A 1 103 ? 1.289 -2.867 3.322 1.00 98.75 103 THR A CA 1
ATOM 811 C C . THR A 1 103 ? 0.221 -2.698 4.391 1.00 98.75 103 THR A C 1
ATOM 813 O O . THR A 1 103 ? -0.453 -3.650 4.772 1.00 98.75 103 THR A O 1
ATOM 816 N N . TRP A 1 104 ? 0.129 -1.490 4.934 1.00 98.88 104 TRP A N 1
ATOM 817 C CA . TRP A 1 104 ? -0.750 -1.145 6.042 1.00 98.88 104 TRP A CA 1
ATOM 818 C C . TRP A 1 104 ? -1.786 -0.134 5.579 1.00 98.88 104 TRP A C 1
ATOM 820 O O . TRP A 1 104 ? -1.426 0.866 4.951 1.00 98.88 104 TRP A O 1
ATOM 830 N N . PHE A 1 105 ? -3.046 -0.374 5.924 1.00 98.88 105 PHE A N 1
ATOM 831 C CA . PHE A 1 105 ? -4.170 0.487 5.583 1.00 98.88 105 PHE A CA 1
ATOM 832 C C . PHE A 1 105 ? -5.038 0.759 6.806 1.00 98.88 105 PHE A C 1
ATOM 834 O O . PHE A 1 105 ? -5.277 -0.145 7.600 1.00 98.88 105 PHE A O 1
ATOM 841 N N . GLU A 1 106 ? -5.548 1.984 6.919 1.00 98.81 106 GLU A N 1
ATOM 842 C CA . GLU A 1 106 ? -6.475 2.413 7.971 1.00 98.81 106 GLU A CA 1
ATOM 843 C C . GLU A 1 106 ? -7.656 3.171 7.369 1.00 98.81 106 GLU A C 1
ATOM 845 O O . GLU A 1 106 ? -7.485 4.086 6.556 1.00 98.81 106 GLU A O 1
ATOM 850 N N . PHE A 1 107 ? -8.866 2.822 7.790 1.00 98.75 107 PHE A N 1
ATOM 851 C CA . PHE A 1 107 ? -10.094 3.384 7.240 1.00 98.75 107 PHE A CA 1
ATOM 852 C C . PHE A 1 107 ? -11.240 3.324 8.256 1.00 98.75 107 PHE A C 1
ATOM 854 O O . PHE A 1 107 ? -11.184 2.608 9.259 1.00 98.75 107 PHE A O 1
ATOM 861 N N . ALA A 1 108 ? -12.252 4.164 8.046 1.00 98.44 108 ALA A N 1
ATOM 862 C CA . ALA A 1 108 ? -13.467 4.136 8.852 1.00 98.44 108 ALA A CA 1
ATOM 863 C C . ALA A 1 108 ? -14.354 2.939 8.447 1.00 98.44 108 ALA A C 1
ATOM 865 O O . ALA A 1 108 ? -14.233 2.460 7.318 1.00 98.44 108 ALA A O 1
ATOM 866 N N . PRO A 1 109 ? -15.230 2.424 9.332 1.00 98.44 109 PRO A N 1
ATOM 867 C CA . PRO A 1 109 ? -16.052 1.248 9.027 1.00 98.44 109 PRO A CA 1
ATOM 868 C C . PRO A 1 109 ? -16.924 1.386 7.769 1.00 98.44 109 PRO A C 1
ATOM 870 O O . PRO A 1 109 ? -17.126 0.417 7.050 1.00 98.44 109 PRO A O 1
ATOM 873 N N . ASP A 1 110 ? -17.408 2.590 7.468 1.00 98.31 110 ASP A N 1
ATOM 874 C CA . ASP A 1 110 ? -18.204 2.893 6.272 1.00 98.31 110 ASP A CA 1
ATOM 875 C C . ASP A 1 110 ? -17.390 2.863 4.963 1.00 98.31 110 ASP A C 1
ATOM 877 O O . ASP A 1 110 ? -17.963 2.797 3.878 1.00 98.31 110 ASP A O 1
ATOM 881 N N . GLN A 1 111 ? -16.058 2.868 5.050 1.00 98.62 111 GLN A N 1
ATOM 882 C CA . GLN A 1 111 ? -15.148 2.779 3.907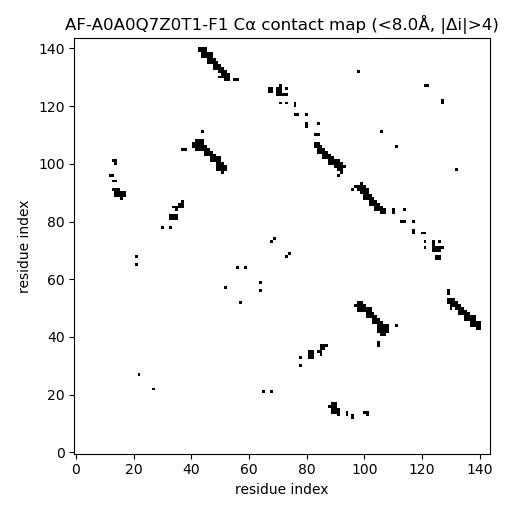 1.00 98.62 111 GLN A CA 1
ATOM 883 C C . GLN A 1 111 ? -14.726 1.336 3.584 1.00 98.62 111 GLN A C 1
ATOM 885 O O . GLN A 1 111 ? -14.016 1.118 2.604 1.00 98.62 111 GLN A O 1
ATOM 890 N N . GLU A 1 112 ? -15.142 0.338 4.370 1.00 98.56 112 GLU A N 1
ATOM 891 C CA . GLU A 1 112 ? -14.690 -1.053 4.220 1.00 98.56 112 GLU A CA 1
ATOM 892 C C . GLU A 1 112 ? -15.063 -1.650 2.853 1.00 98.56 112 GLU A C 1
ATOM 894 O O . GLU A 1 112 ? -14.206 -2.201 2.165 1.00 98.56 112 GLU A O 1
ATOM 899 N N . THR A 1 113 ? -16.293 -1.431 2.377 1.00 98.56 113 THR A N 1
ATOM 900 C CA . THR A 1 113 ? -16.709 -1.866 1.031 1.00 98.56 113 THR A CA 1
ATOM 901 C C . THR A 1 113 ? -15.886 -1.203 -0.076 1.00 98.56 113 THR A C 1
ATOM 903 O O . THR A 1 113 ? -15.555 -1.842 -1.076 1.00 98.56 113 THR A O 1
ATOM 906 N N . ALA A 1 114 ? -15.527 0.074 0.090 1.00 98.62 114 ALA A N 1
ATOM 907 C CA . ALA A 1 114 ? -14.674 0.770 -0.866 1.00 98.62 114 ALA A CA 1
ATOM 908 C C . ALA A 1 114 ? -13.256 0.179 -0.854 1.00 98.62 114 ALA A C 1
ATOM 910 O O . ALA A 1 114 ? -12.694 -0.093 -1.913 1.00 98.62 114 ALA A O 1
ATOM 911 N N . PHE A 1 115 ? -12.703 -0.093 0.329 1.00 98.81 115 PHE A N 1
ATOM 912 C CA . PHE A 1 115 ? -11.406 -0.747 0.475 1.00 98.81 115 PHE A CA 1
ATOM 913 C C . PHE A 1 115 ? -11.382 -2.142 -0.172 1.00 98.81 115 PHE A C 1
ATOM 915 O O . PHE A 1 115 ? -10.470 -2.438 -0.943 1.00 98.81 115 PHE A O 1
ATOM 922 N N . ASP A 1 116 ? -12.403 -2.972 0.040 1.00 98.81 116 ASP A N 1
ATOM 923 C CA . ASP A 1 116 ? -12.478 -4.293 -0.595 1.00 98.81 116 ASP A CA 1
ATOM 924 C C . ASP A 1 116 ? -12.571 -4.193 -2.121 1.00 98.81 116 ASP A C 1
ATOM 926 O O . ASP A 1 116 ? -11.903 -4.938 -2.844 1.00 98.81 116 ASP A O 1
ATOM 930 N N . HIS A 1 117 ? -13.322 -3.215 -2.631 1.00 98.75 117 HIS A N 1
ATOM 931 C CA . HIS A 1 117 ? -13.369 -2.935 -4.061 1.00 98.75 117 HIS A CA 1
ATOM 932 C C . HIS A 1 117 ? -11.998 -2.496 -4.615 1.00 98.75 117 HIS A C 1
ATOM 934 O O . HIS A 1 117 ? -11.621 -2.910 -5.714 1.00 98.75 117 HIS A O 1
ATOM 940 N N . MET A 1 118 ? -11.220 -1.713 -3.859 1.00 98.69 118 MET A N 1
ATOM 941 C CA . MET A 1 118 ? -9.840 -1.367 -4.224 1.00 98.69 118 MET A CA 1
ATOM 942 C C . MET A 1 118 ? -8.972 -2.618 -4.359 1.00 98.69 118 MET A C 1
ATOM 944 O O . MET A 1 118 ? -8.246 -2.750 -5.345 1.00 98.69 118 MET A O 1
ATOM 948 N N . LEU A 1 119 ? -9.057 -3.546 -3.399 1.00 98.69 119 LEU A N 1
ATOM 949 C CA . LEU A 1 119 ? -8.276 -4.782 -3.437 1.00 98.69 119 LEU A CA 1
ATOM 950 C C . LEU A 1 119 ? -8.643 -5.653 -4.634 1.00 98.69 119 LEU A C 1
ATOM 952 O O . LEU A 1 119 ? -7.744 -6.192 -5.270 1.00 98.69 119 LEU A O 1
ATOM 956 N N . VAL A 1 120 ? -9.928 -5.757 -4.988 1.00 98.56 120 VAL A N 1
ATOM 957 C CA . VAL A 1 120 ? -10.350 -6.465 -6.209 1.00 98.56 120 VAL A CA 1
ATOM 958 C C . VAL A 1 120 ? -9.674 -5.858 -7.438 1.00 98.56 120 VAL A C 1
ATOM 960 O O . VAL A 1 120 ? -9.044 -6.585 -8.201 1.00 98.56 120 VAL A O 1
ATOM 963 N N . ARG A 1 121 ? -9.720 -4.530 -7.603 1.00 98.50 121 ARG A N 1
ATOM 964 C CA . ARG A 1 121 ? -9.084 -3.855 -8.749 1.00 98.50 121 ARG A CA 1
ATOM 965 C C . ARG A 1 121 ? -7.573 -4.080 -8.788 1.00 98.50 121 ARG A C 1
ATOM 967 O O . ARG A 1 121 ? -7.039 -4.400 -9.849 1.00 98.50 121 ARG A O 1
ATOM 974 N N . LEU A 1 122 ? -6.888 -3.954 -7.650 1.00 98.25 122 LEU A N 1
ATOM 975 C CA . LEU A 1 122 ? -5.442 -4.185 -7.563 1.00 98.25 122 LEU A CA 1
ATOM 976 C C . LEU A 1 122 ? -5.080 -5.645 -7.864 1.00 98.25 122 LEU A C 1
ATOM 978 O O . LEU A 1 122 ? -4.157 -5.883 -8.635 1.00 98.25 122 LEU A O 1
ATOM 982 N N . ARG A 1 123 ? -5.844 -6.615 -7.349 1.00 98.31 123 ARG A N 1
ATOM 983 C CA . ARG A 1 123 ? -5.629 -8.052 -7.598 1.00 98.31 123 ARG A CA 1
ATOM 984 C C . ARG A 1 123 ? -5.852 -8.465 -9.056 1.00 98.31 123 ARG A C 1
ATOM 986 O O . ARG A 1 123 ? -5.372 -9.512 -9.471 1.00 98.31 123 ARG A O 1
ATOM 993 N N . THR A 1 124 ? -6.552 -7.642 -9.836 1.00 97.06 124 THR A N 1
ATOM 994 C CA . THR A 1 124 ? -6.775 -7.860 -11.277 1.00 97.06 124 THR A CA 1
ATOM 995 C C . THR A 1 124 ? -5.794 -7.120 -12.186 1.00 97.06 124 THR A C 1
ATOM 997 O O . THR A 1 124 ? -5.880 -7.251 -13.405 1.00 97.06 124 THR A O 1
ATOM 1000 N N . CYS A 1 125 ? -4.890 -6.304 -11.638 1.00 95.19 125 CYS A N 1
ATOM 1001 C CA . CYS A 1 125 ? -3.980 -5.510 -12.456 1.00 95.19 125 CYS A CA 1
ATOM 1002 C C . CYS A 1 125 ? -2.743 -6.306 -12.902 1.00 95.19 125 CYS A C 1
ATOM 1004 O O . CYS A 1 125 ? -2.345 -7.268 -12.250 1.00 95.19 125 CYS A O 1
ATOM 1006 N N . ALA A 1 126 ? -2.078 -5.847 -13.968 1.00 95.31 126 ALA A N 1
ATOM 1007 C CA . AL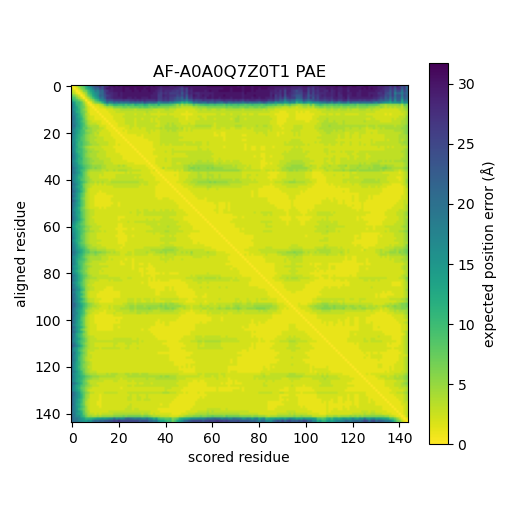A A 1 126 ? -0.878 -6.494 -14.516 1.00 95.31 126 ALA A CA 1
ATOM 1008 C C . ALA A 1 126 ? 0.271 -6.645 -13.498 1.00 95.31 126 ALA A C 1
ATOM 1010 O O . ALA A 1 126 ? 1.089 -7.551 -13.602 1.00 95.31 126 ALA A O 1
ATOM 1011 N N . GLU A 1 127 ? 0.356 -5.767 -12.495 1.00 97.31 127 GLU A N 1
ATOM 1012 C CA . GLU A 1 127 ? 1.362 -5.900 -11.438 1.00 97.31 127 GLU A CA 1
ATOM 1013 C C . GLU A 1 127 ? 1.115 -7.130 -10.549 1.00 97.31 127 GLU A C 1
ATOM 1015 O O . GLU A 1 127 ? 2.070 -7.692 -10.006 1.00 97.31 127 GLU A O 1
ATOM 1020 N N . TRP A 1 128 ? -0.145 -7.555 -10.407 1.00 98.12 128 TRP A N 1
ATOM 1021 C CA . TRP A 1 128 ? -0.529 -8.653 -9.522 1.00 98.12 128 TRP A CA 1
ATOM 1022 C C . TRP A 1 128 ? -0.201 -10.036 -10.079 1.00 98.12 128 TRP A C 1
ATOM 1024 O O . TRP A 1 128 ? -0.067 -10.976 -9.303 1.00 98.12 128 TRP A O 1
ATOM 1034 N N . GLU A 1 129 ? 0.036 -10.151 -11.389 1.00 97.81 129 GLU A N 1
ATOM 1035 C CA . GLU A 1 129 ? 0.560 -11.374 -12.020 1.00 97.81 129 GLU A CA 1
ATOM 1036 C C . GLU A 1 129 ? 1.903 -11.811 -11.410 1.00 97.81 129 GLU A C 1
ATOM 1038 O O . GLU A 1 129 ? 2.265 -12.983 -11.443 1.00 97.81 129 GLU A O 1
ATOM 1043 N N . TYR A 1 130 ? 2.623 -10.870 -10.793 1.00 98.56 130 TYR A N 1
ATOM 1044 C CA . TYR A 1 130 ? 3.911 -11.101 -10.155 1.00 98.56 130 TYR A CA 1
ATOM 1045 C C 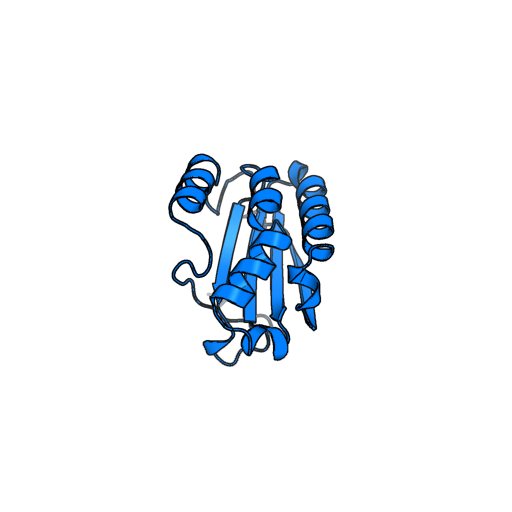.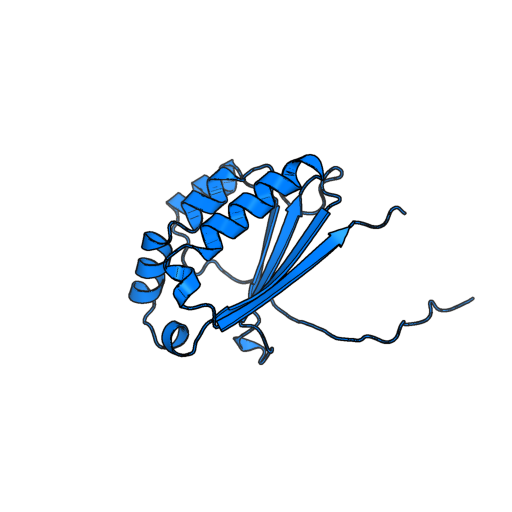 TYR A 1 130 ? 3.832 -11.307 -8.639 1.00 98.56 130 TYR A C 1
ATOM 1047 O O . TYR A 1 130 ? 4.877 -11.404 -7.995 1.00 98.56 130 TYR A O 1
ATOM 1055 N N . VAL A 1 131 ? 2.640 -11.343 -8.039 1.00 98.69 131 VAL A N 1
ATOM 1056 C CA . VAL A 1 131 ? 2.458 -11.637 -6.610 1.00 98.69 131 VAL A CA 1
ATOM 1057 C C . VAL A 1 131 ? 2.325 -13.147 -6.428 1.00 98.69 131 VAL A C 1
ATOM 1059 O O . VAL A 1 131 ? 1.377 -13.752 -6.913 1.00 98.69 131 VAL A O 1
ATOM 1062 N N . ASP A 1 132 ? 3.265 -13.761 -5.703 1.00 98.44 132 ASP A N 1
ATOM 1063 C CA . ASP A 1 132 ? 3.270 -15.216 -5.466 1.00 98.44 132 ASP A CA 1
ATOM 1064 C C . ASP A 1 132 ? 2.828 -15.612 -4.048 1.00 98.44 132 ASP A C 1
ATOM 1066 O O . ASP A 1 132 ? 2.656 -16.796 -3.742 1.00 98.44 132 ASP A O 1
ATOM 1070 N N . ARG A 1 133 ? 2.649 -14.623 -3.164 1.00 98.69 133 ARG A N 1
ATOM 1071 C CA . ARG A 1 133 ? 2.146 -14.816 -1.804 1.00 98.69 133 ARG A CA 1
ATOM 1072 C C . ARG A 1 133 ? 1.522 -13.531 -1.275 1.00 98.69 133 ARG A C 1
ATOM 1074 O O . ARG A 1 133 ? 2.167 -12.485 -1.252 1.00 98.69 133 ARG A O 1
ATOM 1081 N N . GLU A 1 134 ? 0.309 -13.646 -0.759 1.00 98.75 134 GLU A N 1
ATOM 1082 C CA . GLU A 1 134 ? -0.422 -12.572 -0.087 1.00 98.75 134 GLU A CA 1
ATOM 1083 C C . GLU A 1 134 ? -1.168 -13.156 1.118 1.00 98.75 134 GLU A C 1
ATOM 1085 O O . GLU A 1 134 ? -1.654 -14.287 1.064 1.00 98.75 134 GLU A O 1
ATOM 1090 N N . ILE A 1 135 ? -1.253 -12.394 2.208 1.00 98.69 135 ILE A N 1
ATOM 1091 C CA . ILE A 1 135 ? -2.167 -12.670 3.322 1.00 98.69 135 ILE A CA 1
ATOM 1092 C C . ILE A 1 135 ? -2.971 -11.400 3.588 1.00 98.69 135 ILE A C 1
ATOM 1094 O O . ILE A 1 135 ? -2.407 -10.313 3.589 1.00 98.69 135 ILE A O 1
ATOM 1098 N N . ASP A 1 136 ? -4.269 -11.538 3.838 1.00 98.75 136 ASP A N 1
ATOM 1099 C CA . ASP A 1 136 ? -5.151 -10.423 4.174 1.00 98.75 136 ASP A CA 1
ATOM 1100 C C . ASP A 1 136 ? -5.549 -10.503 5.658 1.00 98.75 136 ASP A C 1
ATOM 1102 O O . ASP A 1 136 ? -6.347 -11.356 6.055 1.00 98.75 136 ASP A O 1
ATOM 1106 N N . ILE A 1 137 ? -4.934 -9.665 6.500 1.00 98.75 137 ILE A N 1
ATOM 1107 C CA . ILE A 1 137 ? -5.179 -9.624 7.948 1.00 98.75 137 ILE A CA 1
ATOM 1108 C C . ILE A 1 137 ? -6.012 -8.385 8.263 1.00 98.75 137 ILE A C 1
ATOM 1110 O O . ILE A 1 137 ? -5.527 -7.259 8.150 1.00 98.75 137 ILE A O 1
ATOM 1114 N N . ARG A 1 138 ? -7.252 -8.589 8.713 1.00 98.69 138 ARG A N 1
ATOM 1115 C CA . ARG A 1 138 ? -8.176 -7.513 9.099 1.00 98.69 138 ARG A CA 1
ATOM 1116 C C . ARG A 1 138 ? -8.123 -7.250 10.596 1.00 98.69 138 ARG A C 1
ATOM 1118 O O . ARG A 1 138 ? -8.130 -8.182 11.397 1.00 98.69 138 ARG A O 1
ATOM 1125 N N . LEU A 1 139 ? -8.075 -5.974 10.968 1.00 98.62 139 LEU A N 1
ATOM 1126 C CA . LEU A 1 139 ? -7.946 -5.523 12.348 1.00 98.62 139 LEU A CA 1
ATOM 1127 C C . LEU A 1 139 ? -9.033 -4.511 12.702 1.00 98.62 139 LEU A C 1
ATOM 1129 O O . LEU A 1 139 ? -9.505 -3.731 11.875 1.00 98.62 139 LEU A O 1
ATOM 1133 N N . THR A 1 140 ? -9.387 -4.504 13.981 1.00 98.31 140 THR A N 1
ATOM 1134 C CA . THR A 1 140 ? -10.233 -3.487 14.599 1.00 98.31 140 THR A CA 1
ATOM 1135 C C . THR A 1 140 ? -9.449 -2.839 15.721 1.00 98.31 140 THR A C 1
ATOM 1137 O O . THR A 1 140 ? -8.852 -3.546 16.532 1.00 98.31 140 THR A O 1
ATOM 1140 N N . ARG A 1 141 ? -9.452 -1.506 15.777 1.00 97.31 141 ARG A N 1
ATOM 1141 C CA . ARG A 1 141 ? -8.859 -0.776 16.896 1.00 97.31 141 ARG A CA 1
ATOM 1142 C C . ARG A 1 141 ? -9.626 -1.134 18.165 1.00 97.31 141 ARG A C 1
ATOM 1144 O O . ARG A 1 141 ? -10.843 -0.961 18.211 1.00 97.31 141 ARG A O 1
ATOM 1151 N N . VAL A 1 142 ? -8.917 -1.652 19.161 1.00 95.06 142 VAL A N 1
ATOM 1152 C CA . VAL A 1 142 ? -9.498 -1.890 20.484 1.00 95.06 142 VAL A CA 1
ATOM 1153 C C . VAL A 1 142 ? -9.953 -0.555 21.068 1.00 95.06 142 VAL A C 1
ATOM 1155 O O . VAL A 1 142 ? -9.297 0.469 20.868 1.00 95.06 142 VAL A O 1
ATOM 1158 N N . SER A 1 143 ? -11.116 -0.552 21.711 1.00 82.81 143 SER A N 1
ATOM 1159 C CA . SER A 1 143 ? -11.507 0.567 22.562 1.00 82.81 143 SER A CA 1
ATOM 1160 C C . SER A 1 143 ? -10.626 0.543 23.807 1.00 82.81 143 SER A C 1
ATOM 1162 O O . SER A 1 143 ? -10.382 -0.541 24.342 1.00 82.81 143 SER A O 1
ATOM 1164 N N . ASP A 1 144 ? -10.143 1.715 24.211 1.00 65.75 144 ASP A N 1
ATOM 1165 C CA . ASP A 1 144 ? -9.502 1.905 25.515 1.00 65.75 144 ASP A CA 1
ATOM 1166 C C . ASP A 1 144 ? -10.498 1.664 26.663 1.00 65.75 144 ASP A C 1
ATOM 1168 O O . ASP A 1 144 ? -11.709 1.949 26.470 1.00 65.75 144 ASP A O 1
#

Radius of gyration: 16.59 Å; Cα contacts (8 Å, |Δi|>4): 198; chains: 1; bounding box: 34×34×58 Å